Protein AF-A0A7W1L526-F1 (afdb_monomer)

Solvent-accessible surface area (ba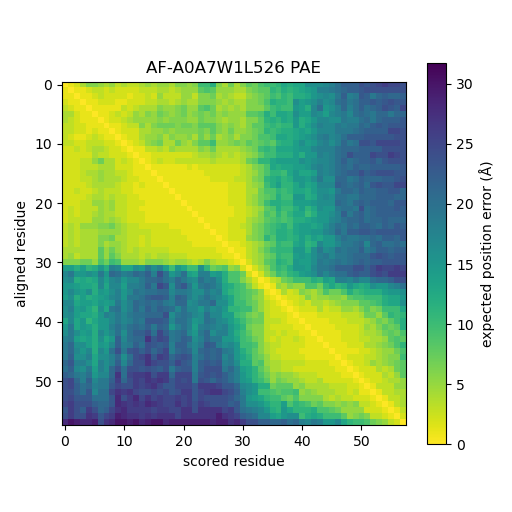ckbone atoms only — not comparable to full-atom values): 3647 Å² total; per-residue (Å²): 89,83,42,56,47,99,84,68,45,83,68,48,75,49,54,67,66,61,50,50,53,31,43,76,66,68,74,50,78,91,77,94,71,73,62,71,61,60,54,54,50,50,54,50,51,55,54,49,53,53,53,52,55,57,62,74,74,110

Structure (mmCIF, N/CA/C/O backbone):
data_AF-A0A7W1L526-F1
#
_entry.id   AF-A0A7W1L526-F1
#
loop_
_atom_site.group_PDB
_atom_site.id
_atom_site.type_symbol
_atom_site.label_atom_id
_atom_site.label_alt_id
_atom_site.label_comp_id
_atom_site.label_asym_id
_atom_site.label_entity_id
_atom_site.label_seq_id
_atom_site.pdbx_PDB_ins_code
_atom_site.Cartn_x
_atom_site.Cartn_y
_atom_site.Cartn_z
_atom_site.occupancy
_atom_site.B_iso_or_equiv
_atom_sit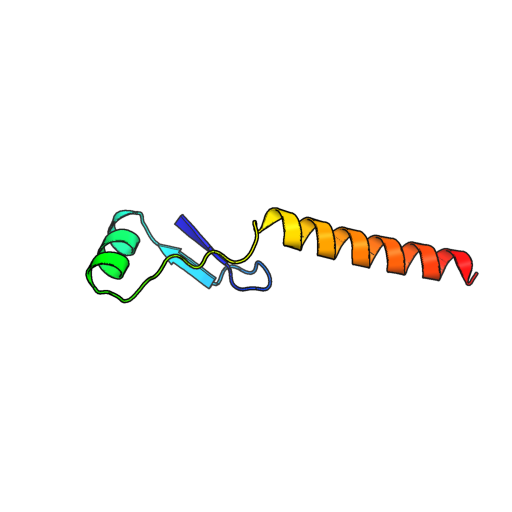e.auth_seq_id
_atom_site.auth_comp_id
_atom_site.auth_asym_id
_atom_site.auth_atom_id
_atom_site.pdbx_PDB_model_num
ATOM 1 N N . TYR A 1 1 ? 5.441 5.857 7.708 1.00 81.88 1 TYR A N 1
ATOM 2 C CA . TYR A 1 1 ? 5.762 5.046 6.515 1.00 81.88 1 TYR A CA 1
ATOM 3 C C . TYR A 1 1 ? 5.837 5.925 5.268 1.00 81.88 1 TYR A C 1
ATOM 5 O O . TYR A 1 1 ? 5.064 6.875 5.151 1.00 81.88 1 TYR A O 1
ATOM 13 N N . LEU A 1 2 ? 6.770 5.635 4.352 1.00 82.56 2 LEU A N 1
ATOM 14 C CA . LEU A 1 2 ? 6.901 6.300 3.047 1.00 82.56 2 LEU A CA 1
ATOM 15 C C . LEU A 1 2 ? 6.392 5.359 1.950 1.00 82.56 2 LEU 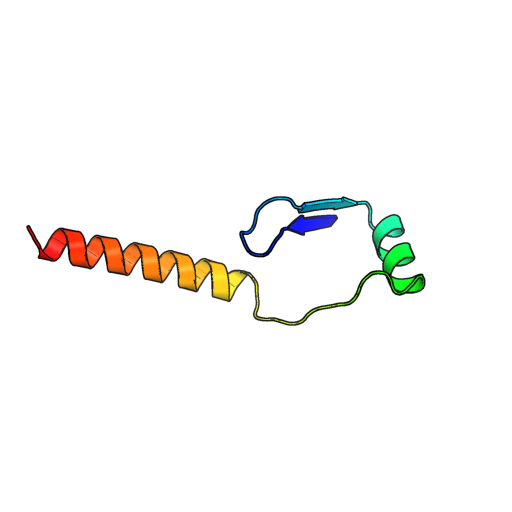A C 1
ATOM 17 O O . LEU A 1 2 ? 6.870 4.235 1.845 1.00 82.56 2 LEU A O 1
ATOM 21 N N . PHE A 1 3 ? 5.452 5.831 1.136 1.00 84.00 3 PHE A N 1
ATOM 22 C CA . PHE A 1 3 ? 4.905 5.096 0.000 1.00 84.00 3 PHE A CA 1
ATOM 23 C C . PHE A 1 3 ? 5.383 5.725 -1.298 1.00 84.00 3 PHE A C 1
ATOM 25 O O . PHE A 1 3 ? 5.305 6.946 -1.475 1.00 84.00 3 PHE A O 1
ATOM 32 N N . THR A 1 4 ? 5.837 4.886 -2.219 1.00 78.62 4 THR A N 1
ATOM 33 C CA . THR A 1 4 ? 6.320 5.301 -3.531 1.00 78.62 4 THR A CA 1
ATOM 34 C C . THR A 1 4 ? 5.476 4.689 -4.643 1.00 78.62 4 THR A C 1
ATOM 36 O O . THR A 1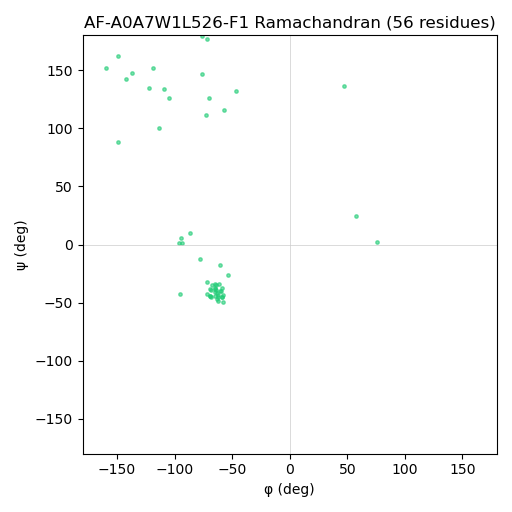 4 ? 4.848 3.643 -4.474 1.00 78.62 4 THR A O 1
ATOM 39 N N . ASN A 1 5 ? 5.401 5.379 -5.779 1.00 83.00 5 ASN A N 1
ATOM 40 C CA . ASN A 1 5 ? 4.779 4.836 -6.982 1.00 83.00 5 ASN A CA 1
ATOM 41 C C . ASN A 1 5 ? 5.721 3.823 -7.667 1.00 83.00 5 ASN A C 1
ATOM 43 O O . ASN A 1 5 ? 6.849 3.596 -7.227 1.00 83.00 5 ASN A O 1
ATOM 47 N N . ARG A 1 6 ? 5.283 3.231 -8.787 1.00 76.75 6 ARG A N 1
ATOM 48 C CA . ARG A 1 6 ? 6.091 2.255 -9.550 1.00 76.75 6 ARG A CA 1
ATOM 49 C C . ARG A 1 6 ? 7.419 2.812 -10.081 1.00 76.75 6 ARG A C 1
ATOM 51 O O . ARG A 1 6 ? 8.288 2.027 -10.432 1.00 76.75 6 ARG A O 1
ATOM 58 N N . GLN A 1 7 ? 7.571 4.132 -10.134 1.00 74.88 7 GLN A N 1
ATOM 59 C CA . GLN A 1 7 ? 8.785 4.825 -10.570 1.00 74.88 7 GLN A CA 1
ATOM 60 C C . GLN A 1 7 ? 9.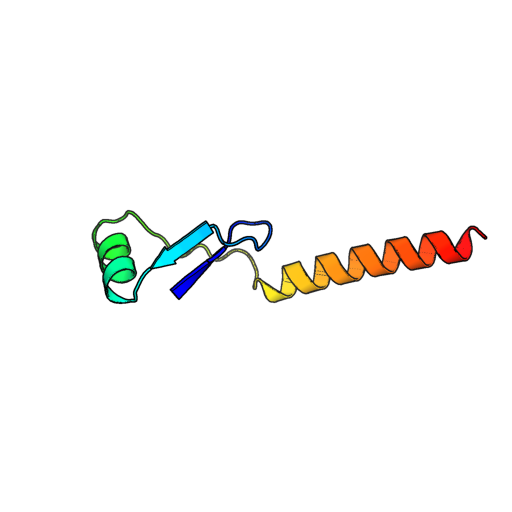694 5.194 -9.381 1.00 74.88 7 GLN A C 1
ATOM 62 O O . GLN A 1 7 ? 10.670 5.914 -9.553 1.00 74.88 7 GLN A O 1
ATOM 67 N N . GLY A 1 8 ? 9.359 4.757 -8.160 1.00 75.56 8 GLY A N 1
ATOM 68 C CA . GLY A 1 8 ? 10.116 5.067 -6.944 1.00 75.56 8 GLY A CA 1
ATOM 69 C C . GLY A 1 8 ? 9.907 6.488 -6.414 1.00 75.56 8 GLY A C 1
ATOM 70 O O . GLY A 1 8 ?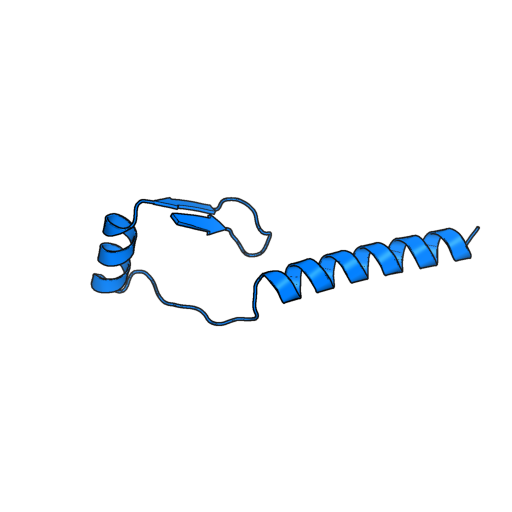 10.492 6.858 -5.399 1.00 75.56 8 GLY A O 1
ATOM 71 N N . GLN A 1 9 ? 9.048 7.286 -7.047 1.00 77.31 9 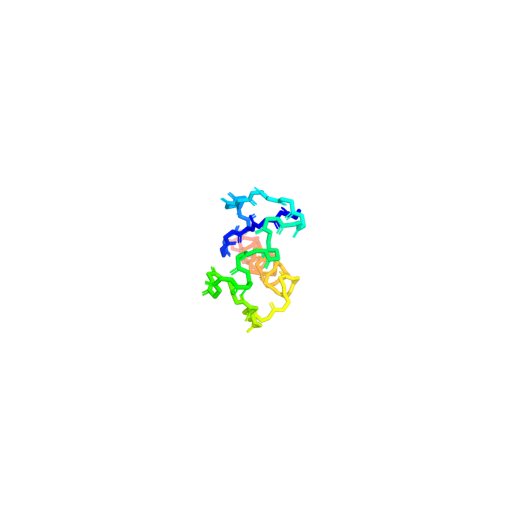GLN A N 1
ATOM 72 C CA . GLN A 1 9 ? 8.754 8.644 -6.599 1.00 77.31 9 GLN A CA 1
ATOM 73 C C . GLN A 1 9 ? 7.822 8.608 -5.391 1.00 77.31 9 GLN A C 1
ATOM 75 O O . GLN A 1 9 ? 6.934 7.757 -5.307 1.00 77.31 9 GLN A O 1
ATOM 80 N N . LYS A 1 10 ? 7.978 9.567 -4.473 1.00 84.69 10 LYS A N 1
ATOM 81 C CA . LYS A 1 10 ? 7.085 9.726 -3.320 1.00 84.69 10 LYS A CA 1
ATOM 82 C C . LYS A 1 10 ? 5.639 9.907 -3.793 1.00 84.69 10 LYS A C 1
ATOM 84 O O . LYS A 1 10 ? 5.310 10.912 -4.411 1.00 84.69 10 LYS A O 1
ATOM 89 N N . ALA A 1 11 ? 4.784 8.951 -3.445 1.00 86.44 11 ALA A N 1
ATOM 90 C CA . ALA A 1 11 ? 3.349 9.014 -3.698 1.00 86.44 11 ALA A CA 1
ATOM 91 C C . ALA A 1 11 ? 2.601 9.545 -2.472 1.00 86.44 11 ALA A C 1
ATOM 93 O O . ALA A 1 11 ? 1.698 10.366 -2.600 1.00 86.44 11 ALA A O 1
ATOM 94 N N . LEU A 1 12 ? 2.977 9.080 -1.273 1.00 89.06 12 LEU A N 1
ATOM 95 C CA . LEU A 1 12 ? 2.302 9.451 -0.032 1.00 89.06 12 LEU A CA 1
ATOM 96 C C . LEU A 1 12 ? 3.189 9.218 1.198 1.00 89.06 12 LEU A C 1
ATOM 98 O O . LEU A 1 12 ? 4.028 8.318 1.231 1.00 89.06 12 LEU A O 1
ATOM 102 N N . SER A 1 13 ? 2.965 10.008 2.244 1.00 91.12 13 SER A N 1
ATOM 103 C CA . SER A 1 13 ? 3.486 9.753 3.588 1.00 91.12 13 SER A CA 1
ATOM 104 C C . SER A 1 13 ? 2.312 9.678 4.555 1.00 91.12 13 SER A C 1
ATOM 106 O O . SER A 1 13 ? 1.415 10.512 4.481 1.00 91.12 13 SER A O 1
ATOM 108 N N . MET A 1 14 ? 2.313 8.683 5.437 1.00 94.25 14 MET A N 1
ATOM 109 C CA . MET A 1 14 ? 1.327 8.566 6.516 1.00 94.25 14 MET A CA 1
ATOM 110 C C . MET A 1 14 ? 1.943 7.875 7.733 1.00 94.25 14 MET A C 1
ATOM 112 O O . MET A 1 14 ? 2.993 7.220 7.624 1.00 94.25 14 MET A O 1
ATOM 116 N N . THR A 1 15 ? 1.303 8.034 8.886 1.00 95.50 15 THR A N 1
ATOM 117 C CA . THR A 1 15 ? 1.714 7.379 10.133 1.00 95.50 15 THR A CA 1
ATOM 118 C C . THR A 1 15 ? 1.423 5.873 10.101 1.00 95.50 15 THR A C 1
ATOM 120 O O . THR A 1 15 ? 0.918 5.334 9.114 1.00 95.50 15 THR A O 1
ATOM 123 N N . ALA A 1 16 ? 1.817 5.160 11.157 1.00 92.69 16 ALA A N 1
ATOM 124 C CA . ALA A 1 16 ? 1.485 3.749 11.311 1.00 92.69 16 ALA A CA 1
ATOM 125 C C . ALA A 1 16 ? -0.009 3.547 11.581 1.00 92.69 16 ALA A C 1
ATOM 127 O O . ALA A 1 16 ? -0.620 2.686 10.945 1.00 92.69 16 ALA A O 1
ATOM 128 N N . GLU A 1 17 ? -0.591 4.360 12.470 1.00 96.25 17 GLU A N 1
ATOM 129 C CA . GLU A 1 17 ? -2.025 4.319 12.757 1.00 96.25 17 GLU A CA 1
ATOM 130 C C . GLU A 1 17 ? -2.864 4.554 11.495 1.00 96.25 17 GLU A C 1
ATOM 132 O O . GLU A 1 17 ? -3.709 3.720 11.171 1.00 96.25 17 GLU A O 1
ATOM 137 N N . ASP A 1 18 ? -2.565 5.603 10.717 1.00 95.31 18 ASP A N 1
ATOM 138 C CA . ASP A 1 18 ? -3.323 5.924 9.496 1.00 95.31 18 ASP A CA 1
ATOM 139 C C . ASP A 1 18 ? -3.315 4.776 8.477 1.00 95.31 18 ASP A C 1
ATOM 141 O O . ASP A 1 18 ? -4.294 4.531 7.764 1.00 95.31 18 ASP A O 1
ATOM 145 N N . LEU A 1 19 ? -2.182 4.076 8.372 1.00 94.00 19 LEU A N 1
ATOM 146 C CA . LEU A 1 19 ? -2.040 2.932 7.482 1.00 94.00 19 LEU A CA 1
ATOM 147 C C . LEU A 1 19 ? -2.892 1.756 7.962 1.00 94.00 19 LEU A C 1
ATOM 149 O O . LEU A 1 19 ? -3.584 1.132 7.154 1.00 94.00 19 LEU A O 1
ATOM 153 N N . ALA A 1 20 ? -2.861 1.467 9.264 1.00 94.75 20 ALA A N 1
ATOM 154 C CA . ALA A 1 20 ? -3.650 0.397 9.860 1.00 94.75 20 ALA A CA 1
ATOM 155 C C . ALA A 1 20 ? -5.154 0.631 9.651 1.00 94.75 20 ALA A C 1
ATOM 157 O O . ALA A 1 20 ? -5.877 -0.296 9.288 1.00 94.75 20 ALA A O 1
ATOM 158 N N . ASP A 1 21 ? -5.617 1.873 9.781 1.00 97.00 21 ASP A N 1
ATOM 159 C CA . ASP A 1 21 ? -7.021 2.221 9.550 1.00 97.00 21 ASP A CA 1
ATOM 160 C C . ASP A 1 21 ? -7.450 2.017 8.097 1.00 97.00 21 ASP A C 1
ATOM 162 O O . ASP A 1 21 ? -8.573 1.589 7.828 1.00 97.00 21 ASP A O 1
ATOM 166 N N . ARG A 1 22 ? -6.553 2.252 7.136 1.00 95.00 22 ARG A N 1
ATOM 167 C CA . ARG A 1 22 ? -6.831 1.959 5.723 1.00 95.00 22 ARG A CA 1
ATOM 168 C C . ARG A 1 22 ? -6.915 0.469 5.438 1.00 95.00 22 ARG A C 1
ATOM 170 O O . ARG A 1 22 ? -7.770 0.088 4.647 1.00 95.00 22 ARG A O 1
ATOM 177 N N . PHE A 1 23 ? -6.078 -0.351 6.071 1.00 94.94 23 PHE A N 1
ATOM 178 C CA . PHE A 1 23 ? -6.196 -1.808 5.975 1.00 94.94 23 PHE A CA 1
ATOM 179 C C . PHE A 1 23 ? -7.516 -2.299 6.572 1.00 94.94 23 PHE A C 1
ATOM 181 O O . PHE A 1 23 ? -8.230 -3.054 5.923 1.00 94.94 23 PHE A O 1
ATOM 188 N N . ARG A 1 24 ? -7.891 -1.819 7.765 1.00 95.94 24 ARG A N 1
ATOM 189 C CA . ARG A 1 24 ? -9.171 -2.177 8.408 1.00 95.94 24 ARG A CA 1
ATOM 190 C C . ARG A 1 24 ? -10.388 -1.759 7.585 1.00 95.94 24 ARG A C 1
ATOM 192 O O . ARG A 1 24 ? -11.400 -2.447 7.606 1.00 95.94 24 ARG A O 1
ATOM 199 N N . ALA A 1 25 ? -10.291 -0.637 6.875 1.00 97.62 25 ALA A N 1
ATOM 200 C CA . ALA A 1 25 ? -11.343 -0.132 5.998 1.00 97.62 25 ALA A CA 1
ATOM 201 C C . ALA A 1 25 ? -11.291 -0.702 4.567 1.00 97.62 25 ALA A C 1
ATOM 203 O O . ALA A 1 25 ? -11.966 -0.166 3.690 1.00 97.62 25 ALA A O 1
ATOM 204 N N . ASP A 1 26 ? -10.459 -1.716 4.313 1.00 95.06 26 ASP A N 1
ATOM 205 C CA . ASP A 1 26 ? -10.283 -2.373 3.010 1.00 95.06 26 ASP A CA 1
ATOM 206 C C . ASP A 1 26 ? -9.861 -1.419 1.868 1.00 95.06 26 ASP A C 1
ATOM 208 O O . ASP A 1 26 ? -10.062 -1.659 0.679 1.00 95.06 26 ASP A O 1
ATOM 212 N N . ARG A 1 27 ? -9.230 -0.293 2.232 1.00 93.50 27 ARG A N 1
ATOM 213 C CA . ARG A 1 27 ? -8.693 0.724 1.307 1.00 93.50 27 ARG A CA 1
ATOM 214 C C . ARG A 1 27 ? -7.204 0.546 1.016 1.00 93.50 27 ARG A C 1
ATOM 216 O O . ARG A 1 27 ? -6.613 1.363 0.308 1.00 93.50 27 ARG A O 1
ATOM 223 N N . ALA A 1 28 ? -6.577 -0.479 1.583 1.00 91.12 28 ALA A N 1
ATOM 224 C CA . ALA A 1 28 ? -5.188 -0.837 1.345 1.00 91.12 28 ALA A CA 1
ATOM 225 C C . ALA A 1 28 ? -5.049 -2.360 1.313 1.00 91.12 28 ALA A C 1
ATOM 227 O O . ALA A 1 28 ? -5.681 -3.061 2.095 1.00 91.12 28 ALA A O 1
ATOM 228 N N . ARG A 1 29 ? -4.187 -2.862 0.426 1.00 88.19 29 ARG A N 1
ATOM 229 C CA . ARG A 1 29 ? -3.833 -4.282 0.345 1.00 88.19 29 ARG A CA 1
ATOM 230 C C . ARG A 1 29 ? -2.333 -4.435 0.155 1.00 88.19 29 ARG A C 1
ATOM 232 O O . ARG A 1 29 ? -1.709 -3.599 -0.502 1.00 88.19 29 ARG A O 1
ATOM 239 N N . VAL A 1 30 ? -1.769 -5.506 0.703 1.00 83.94 30 VAL A N 1
ATOM 240 C CA . VAL A 1 30 ? -0.388 -5.891 0.407 1.00 83.94 30 VAL A CA 1
ATOM 241 C C . VAL A 1 30 ? -0.353 -6.386 -1.033 1.00 83.94 30 VAL A C 1
ATOM 243 O O . VAL A 1 30 ? -1.153 -7.233 -1.426 1.00 83.94 30 VAL A O 1
ATOM 246 N N . VAL A 1 31 ? 0.536 -5.810 -1.836 1.00 76.69 31 VAL A N 1
ATOM 247 C CA . VAL A 1 31 ? 0.769 -6.250 -3.210 1.00 76.69 31 VAL A CA 1
ATOM 248 C C . VAL A 1 31 ? 2.181 -6.812 -3.243 1.00 76.69 31 VAL A C 1
ATOM 250 O O . VAL A 1 31 ? 3.144 -6.050 -3.280 1.00 76.69 31 VAL A O 1
ATOM 253 N N . GLU A 1 32 ? 2.313 -8.134 -3.188 1.00 62.84 32 GLU A N 1
ATOM 254 C CA . GLU A 1 32 ? 3.581 -8.781 -3.516 1.00 62.84 32 GLU A CA 1
ATOM 255 C C . GLU A 1 32 ? 3.774 -8.710 -5.027 1.00 62.84 32 GLU A C 1
ATOM 257 O O . GLU A 1 32 ? 3.030 -9.304 -5.805 1.00 62.84 32 GLU A O 1
ATOM 262 N N . ALA A 1 33 ? 4.748 -7.919 -5.455 1.00 58.84 33 ALA A N 1
ATOM 263 C CA . ALA A 1 33 ? 5.176 -7.873 -6.840 1.00 58.84 33 ALA A CA 1
ATOM 264 C C . ALA A 1 33 ? 6.659 -7.526 -6.838 1.00 58.84 33 ALA A C 1
ATOM 266 O O . ALA A 1 33 ? 6.948 -6.336 -6.893 1.00 58.84 33 ALA A O 1
ATOM 267 N N . GLU A 1 34 ? 7.520 -8.548 -6.747 1.00 59.72 34 GLU A N 1
ATOM 268 C CA . GLU A 1 34 ? 8.995 -8.510 -6.666 1.00 59.72 34 GLU A CA 1
ATOM 269 C C . GLU A 1 34 ? 9.584 -7.506 -5.649 1.00 59.72 34 GLU A C 1
ATOM 271 O O . GLU A 1 34 ? 9.151 -6.354 -5.557 1.00 59.72 34 GLU A O 1
ATOM 276 N N . PRO A 1 35 ? 10.604 -7.887 -4.863 1.00 66.69 35 PRO A N 1
ATOM 277 C CA . PRO A 1 35 ? 11.324 -6.937 -4.024 1.00 66.69 35 PRO A CA 1
ATOM 278 C C . PRO A 1 35 ? 11.683 -5.664 -4.807 1.00 66.69 35 PRO A C 1
ATOM 280 O O . PRO A 1 35 ? 12.206 -5.723 -5.917 1.00 66.69 35 PRO A O 1
ATOM 283 N N . LEU A 1 36 ? 11.423 -4.482 -4.234 1.00 63.34 36 LEU A N 1
ATOM 284 C CA . LEU A 1 36 ? 11.778 -3.195 -4.860 1.00 63.34 36 LEU A CA 1
ATOM 285 C C . LEU A 1 36 ? 13.270 -3.127 -5.239 1.00 63.34 36 LEU A C 1
ATOM 287 O O . LEU A 1 36 ? 13.639 -2.417 -6.175 1.00 63.34 36 LEU A O 1
ATOM 291 N N . ILE A 1 37 ? 14.101 -3.886 -4.520 1.00 65.25 37 ILE A N 1
ATOM 292 C CA . ILE A 1 37 ? 15.529 -4.062 -4.785 1.00 65.25 37 ILE A CA 1
ATOM 293 C C . ILE A 1 37 ? 15.768 -4.713 -6.150 1.00 65.25 37 ILE A C 1
ATOM 295 O O . ILE A 1 37 ? 16.586 -4.201 -6.910 1.00 65.25 37 ILE A O 1
ATOM 299 N N . ASP A 1 38 ? 15.014 -5.748 -6.512 1.00 66.56 38 ASP A N 1
ATOM 300 C CA . ASP A 1 38 ? 15.184 -6.477 -7.775 1.00 66.56 38 ASP A CA 1
ATOM 301 C C . ASP A 1 38 ? 14.895 -5.565 -8.980 1.00 66.56 38 ASP A C 1
ATOM 303 O O . ASP A 1 38 ? 15.595 -5.598 -9.996 1.00 66.56 38 ASP A O 1
ATOM 307 N N . ARG A 1 39 ? 13.929 -4.647 -8.839 1.00 63.91 39 ARG A N 1
ATOM 308 C CA . ARG A 1 39 ? 13.628 -3.622 -9.855 1.00 63.91 39 ARG A CA 1
ATOM 309 C C . ARG A 1 39 ? 14.690 -2.536 -9.955 1.00 63.91 39 ARG A C 1
ATOM 311 O O . ARG A 1 39 ? 15.033 -2.118 -11.064 1.00 63.91 39 ARG A O 1
ATOM 318 N N . ALA A 1 40 ? 15.185 -2.051 -8.816 1.00 73.38 40 ALA A N 1
ATOM 319 C CA . ALA A 1 40 ? 16.250 -1.052 -8.788 1.00 73.38 40 ALA A CA 1
ATOM 320 C C . ALA A 1 40 ? 17.535 -1.616 -9.410 1.00 73.38 40 ALA A C 1
ATOM 322 O O . ALA A 1 40 ? 18.172 -0.950 -10.225 1.00 73.38 40 ALA A O 1
ATOM 323 N N . PHE A 1 41 ? 17.853 -2.871 -9.092 1.00 75.75 41 PHE A N 1
ATOM 324 C CA . PHE A 1 41 ? 18.972 -3.605 -9.666 1.00 75.75 41 PHE A CA 1
ATOM 325 C C . PHE A 1 41 ? 18.815 -3.794 -11.178 1.00 75.75 41 PHE A C 1
ATOM 327 O O . PHE A 1 41 ? 19.719 -3.442 -11.932 1.00 75.75 41 PHE A O 1
ATOM 334 N N . SER A 1 42 ? 17.644 -4.250 -11.635 1.00 76.62 42 SER A N 1
ATOM 335 C CA . SER A 1 42 ? 17.357 -4.401 -13.069 1.00 76.62 42 SER A CA 1
ATOM 336 C C . SER A 1 42 ? 17.509 -3.078 -13.826 1.00 76.62 42 SER A C 1
ATOM 338 O O . SER A 1 42 ? 18.155 -3.030 -14.867 1.00 76.62 42 SER A O 1
ATOM 340 N N . SER A 1 43 ? 16.998 -1.976 -13.268 1.00 75.88 43 SER A N 1
ATOM 341 C CA . SER A 1 43 ? 17.118 -0.644 -13.881 1.00 75.88 43 SER A CA 1
ATOM 342 C C . SER A 1 43 ? 18.573 -0.167 -13.965 1.00 75.88 43 SER A C 1
ATOM 344 O O . SER A 1 43 ? 18.971 0.424 -14.969 1.00 75.88 43 SER A O 1
ATOM 346 N N . MET A 1 44 ? 19.381 -0.440 -12.932 1.00 81.44 44 MET A N 1
ATOM 347 C CA . MET A 1 44 ? 20.814 -0.131 -12.926 1.00 81.44 44 MET A CA 1
ATOM 348 C C . MET A 1 44 ? 21.560 -0.939 -13.993 1.00 81.44 44 MET A C 1
ATOM 350 O O . MET A 1 44 ? 22.372 -0.379 -14.727 1.00 81.44 44 MET A O 1
ATOM 354 N N . MET A 1 45 ? 21.253 -2.234 -14.112 1.00 85.19 45 MET A N 1
ATOM 355 C CA . MET A 1 45 ? 21.843 -3.107 -15.128 1.00 85.19 45 MET A CA 1
ATOM 356 C C . M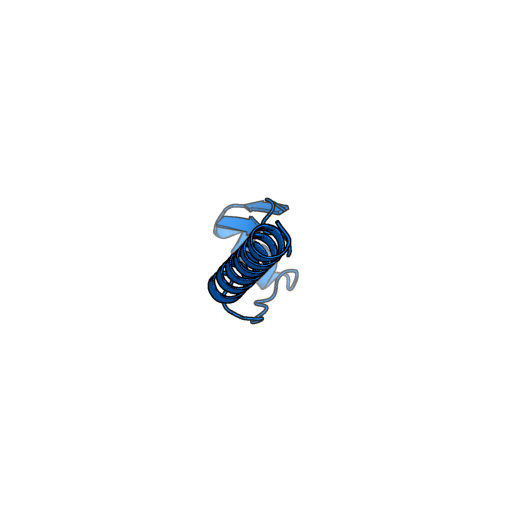ET A 1 45 ? 21.499 -2.636 -16.544 1.00 85.19 45 MET A C 1
ATOM 358 O O . MET A 1 45 ? 22.407 -2.477 -17.354 1.00 85.19 45 MET A O 1
ATOM 362 N N . THR A 1 46 ? 20.239 -2.283 -16.825 1.00 83.44 46 THR A N 1
ATOM 363 C CA . THR A 1 46 ? 19.851 -1.718 -18.131 1.00 83.44 46 THR A CA 1
ATOM 364 C C . THR A 1 46 ? 20.603 -0.420 -18.451 1.00 83.44 46 THR A C 1
ATOM 366 O O . THR A 1 46 ? 21.035 -0.209 -19.584 1.00 83.44 46 THR A O 1
ATOM 369 N N . GLN A 1 47 ? 20.812 0.457 -17.463 1.00 84.31 47 GLN A N 1
ATOM 370 C CA . GLN A 1 47 ? 21.600 1.681 -17.656 1.00 84.31 47 GLN A CA 1
ATOM 371 C C . GLN A 1 47 ? 23.088 1.398 -17.908 1.00 84.31 47 GLN A C 1
ATOM 373 O O . GLN A 1 47 ? 23.729 2.129 -18.665 1.00 84.31 47 GLN A O 1
ATOM 378 N N . MET A 1 48 ? 23.648 0.360 -17.281 1.00 84.75 48 MET A N 1
ATOM 379 C CA . MET A 1 48 ? 25.028 -0.066 -17.524 1.00 84.75 48 MET A CA 1
ATOM 380 C C . MET A 1 48 ? 25.201 -0.663 -18.919 1.00 84.75 48 MET A C 1
ATOM 382 O O . MET A 1 48 ? 26.153 -0.305 -19.606 1.00 84.75 48 MET A O 1
ATOM 386 N N . GLU A 1 49 ? 24.278 -1.517 -19.357 1.00 84.12 49 GLU A N 1
ATOM 387 C CA . GLU A 1 49 ? 24.290 -2.092 -20.706 1.00 84.12 49 GLU A CA 1
ATOM 388 C C . GLU A 1 49 ? 24.245 -1.002 -21.777 1.00 84.12 49 GLU A C 1
ATOM 390 O O . GLU A 1 49 ? 25.058 -1.017 -22.699 1.00 84.12 49 GLU A O 1
ATOM 395 N N . HIS A 1 50 ? 23.373 -0.002 -21.617 1.00 79.94 50 HIS A N 1
ATOM 396 C 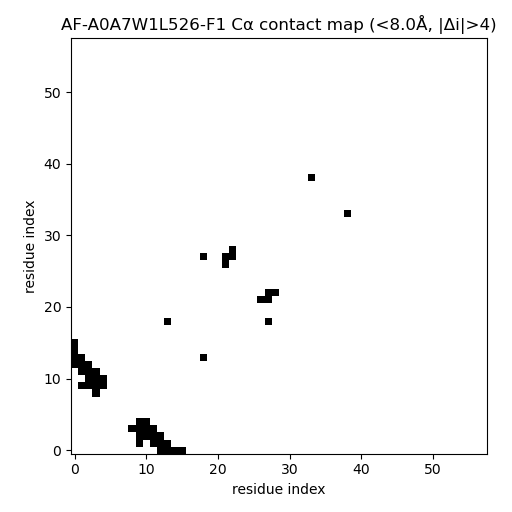CA . HIS A 1 50 ? 23.296 1.117 -22.557 1.00 79.94 50 HIS A CA 1
ATOM 397 C C . HIS A 1 50 ? 24.630 1.870 -22.670 1.00 79.94 50 HIS A C 1
ATOM 399 O O . HIS A 1 50 ? 25.097 2.135 -23.774 1.00 79.94 50 HIS A O 1
ATOM 405 N N . LYS A 1 51 ? 25.281 2.166 -21.537 1.00 79.19 51 LYS A N 1
ATOM 406 C CA . LYS A 1 51 ? 26.592 2.836 -21.524 1.00 79.19 51 LYS A CA 1
ATOM 407 C C . LYS A 1 51 ? 27.694 1.990 -22.162 1.00 79.19 51 LYS A C 1
ATOM 409 O O . LYS A 1 51 ? 28.570 2.538 -22.820 1.00 79.19 51 LYS A O 1
ATOM 414 N N . LEU A 1 52 ? 27.672 0.672 -21.967 1.00 79.31 52 LEU A N 1
ATOM 415 C CA . LEU A 1 52 ? 28.657 -0.237 -22.561 1.00 79.31 52 LEU A CA 1
ATOM 416 C C . LEU A 1 52 ? 28.509 -0.322 -24.085 1.00 79.31 52 LEU A C 1
ATOM 418 O O . LEU A 1 52 ? 29.513 -0.336 -24.792 1.00 79.31 52 LEU A O 1
ATOM 422 N N . VAL A 1 53 ? 27.273 -0.326 -24.592 1.00 76.38 53 VAL A N 1
ATOM 423 C CA . VAL A 1 53 ? 26.991 -0.276 -26.035 1.00 76.38 53 VAL A CA 1
ATOM 424 C C . VAL A 1 53 ? 27.450 1.053 -26.641 1.00 76.38 53 VAL A C 1
ATOM 426 O O . VAL A 1 53 ? 28.042 1.062 -27.716 1.00 76.38 53 VAL A O 1
ATOM 429 N N . GLU A 1 54 ? 27.235 2.166 -25.939 1.00 70.62 54 GLU A N 1
ATOM 430 C CA . GLU A 1 54 ? 27.637 3.508 -26.380 1.00 70.62 54 GLU A CA 1
ATOM 431 C C . GLU A 1 54 ? 29.165 3.657 -26.487 1.00 70.62 54 GLU A C 1
ATOM 433 O O . GLU A 1 54 ? 29.664 4.244 -27.442 1.00 70.62 54 GLU A O 1
ATOM 438 N N . VAL A 1 55 ? 29.920 3.062 -25.556 1.00 74.00 55 VAL A N 1
ATOM 439 C CA . VAL A 1 55 ? 31.395 3.050 -25.577 1.00 74.00 55 VAL A CA 1
ATOM 440 C C . VAL A 1 55 ? 31.956 2.144 -26.679 1.00 74.00 55 VAL A C 1
ATOM 442 O O . VAL A 1 55 ? 33.006 2.448 -27.228 1.00 74.00 55 VAL A O 1
ATOM 445 N N . ALA A 1 56 ? 31.278 1.046 -27.020 1.00 68.12 56 ALA A N 1
ATOM 446 C CA . ALA A 1 56 ? 31.719 0.128 -28.075 1.00 68.12 56 ALA A CA 1
ATOM 447 C C . ALA A 1 56 ? 31.426 0.632 -29.503 1.00 68.12 56 ALA A C 1
ATOM 449 O O . ALA A 1 56 ? 31.919 0.051 -30.469 1.00 68.12 56 ALA A O 1
ATOM 450 N N . ALA A 1 57 ? 30.603 1.676 -29.642 1.00 64.19 57 ALA A N 1
ATOM 451 C CA . ALA A 1 57 ? 30.234 2.288 -30.919 1.00 64.19 57 ALA A CA 1
ATOM 452 C C . ALA A 1 57 ? 31.123 3.488 -31.318 1.00 64.19 57 ALA A C 1
ATOM 454 O O . ALA A 1 57 ? 30.875 4.097 -32.362 1.00 64.19 57 ALA A O 1
ATOM 455 N N . VAL A 1 58 ? 32.130 3.824 -30.501 1.00 53.19 58 VAL A N 1
ATOM 456 C CA . VAL A 1 58 ? 33.142 4.879 -30.715 1.00 53.19 58 VAL A CA 1
ATOM 457 C C . VAL A 1 58 ? 34.490 4.239 -31.023 1.00 53.19 58 VAL A C 1
ATOM 459 O O . VAL A 1 58 ? 35.173 4.746 -31.939 1.00 53.19 58 VAL A O 1
#

Secondary structure (DSSP, 8-state):
-EEE-TTS-EEEE--HHHHHHHHHTTS------S-HHHHHHHHHHHHHHHHHHHHHT-

pLDDT: mean 80.94, std 11.35, range [53.19, 97.62]

Mean predicted aligned error: 11.28 Å

Nearest PDB structures (foldseek):
  5fta-assembly1_D  TM=2.660E-01  e=3.057E+00  Homo sapiens
  4uij-assembly4_D  TM=2.940E-01  e=3.805E+00  Homo sapiens
  8h6j-assembly1_4S  TM=3.590E-01  e=6.821E+00  Homo sapiens
  8bhv-assembly1_M  TM=2.646E-01  e=8.490E+00  Homo sapiens

Foldseek 3Di:
DFDADPVRHTPDDDDPVVVVVCVVVVNDDDDDDDDPVVVVVVVVVVVVVVVVVVVVVD

Sequence (58 aa):
YLFTNRQGQKALSMTAEDLADRFRADRARVVEAEPLIDRAFSSMMTQMEHKLVEVAAV

Radius of gyration: 17.65 Å; Cα contacts (8 Å, |Δi|>4): 25; chains: 1; bounding box: 44×18×44 Å